Protein AF-A0A920PNZ9-F1 (afdb_monomer_lite)

pLDDT: mean 89.15, std 13.22, range [48.84, 97.5]

Structure (mmCIF, N/CA/C/O backbone):
data_AF-A0A920PNZ9-F1
#
_entry.id   AF-A0A920PNZ9-F1
#
loop_
_atom_site.group_PDB
_atom_site.id
_atom_site.type_symbol
_atom_site.label_atom_id
_atom_site.label_alt_id
_atom_site.label_comp_id
_atom_site.label_asym_id
_atom_site.label_entity_id
_atom_site.label_seq_id
_atom_site.pdbx_PDB_ins_code
_atom_site.Cartn_x
_atom_site.Cartn_y
_atom_site.Cartn_z
_atom_site.occupancy
_atom_site.B_iso_or_equiv
_atom_site.auth_seq_id
_atom_site.auth_comp_id
_atom_site.auth_asym_id
_atom_site.auth_atom_id
_atom_site.pdbx_PDB_model_num
ATOM 1 N N . MET A 1 1 ? -5.110 -7.652 11.612 1.00 89.31 1 MET A N 1
ATOM 2 C CA . MET A 1 1 ? -5.883 -6.387 11.568 1.00 89.31 1 MET A CA 1
ATOM 3 C C . MET A 1 1 ? -7.290 -6.608 12.097 1.00 89.31 1 MET A C 1
ATOM 5 O O . MET A 1 1 ? -7.593 -6.028 13.126 1.00 89.31 1 MET A O 1
ATOM 9 N N . ILE A 1 2 ? -8.098 -7.474 11.474 1.00 92.62 2 ILE A N 1
ATOM 10 C CA . ILE A 1 2 ? -9.470 -7.768 11.931 1.00 92.62 2 ILE A CA 1
ATOM 11 C C . ILE A 1 2 ? -9.531 -8.187 13.405 1.00 92.62 2 ILE A C 1
ATOM 13 O O . ILE A 1 2 ? -10.351 -7.648 14.139 1.00 92.62 2 ILE A O 1
ATOM 17 N N . ASP A 1 3 ? -8.637 -9.069 13.855 1.00 95.81 3 ASP A N 1
ATOM 18 C CA . ASP A 1 3 ? -8.645 -9.522 15.254 1.00 95.81 3 ASP A CA 1
ATOM 19 C C . ASP A 1 3 ? -8.322 -8.392 16.237 1.00 95.81 3 ASP A C 1
ATOM 21 O O . ASP A 1 3 ? -8.989 -8.250 17.253 1.00 95.81 3 ASP A O 1
ATOM 25 N N . GLY A 1 4 ? -7.368 -7.522 15.894 1.00 94.31 4 GLY A N 1
ATOM 26 C CA . GLY A 1 4 ? -7.038 -6.354 16.715 1.00 94.31 4 GLY A CA 1
ATOM 27 C C . GLY A 1 4 ? -8.163 -5.317 16.750 1.00 94.31 4 GLY A C 1
ATOM 28 O O . GLY A 1 4 ? -8.440 -4.749 17.798 1.00 94.31 4 GLY A O 1
ATOM 29 N N . VAL A 1 5 ? -8.856 -5.099 15.626 1.00 95.88 5 VAL A N 1
ATOM 30 C CA . VAL A 1 5 ? -10.036 -4.218 15.591 1.00 95.88 5 VAL A CA 1
ATOM 31 C C . VAL A 1 5 ? -11.161 -4.794 16.451 1.00 95.88 5 VAL A C 1
ATOM 33 O O . VAL A 1 5 ? -11.772 -4.049 17.208 1.00 95.88 5 VAL A O 1
ATOM 36 N N . ARG A 1 6 ? -11.411 -6.108 16.373 1.00 95.94 6 ARG A N 1
ATOM 37 C CA . ARG A 1 6 ? -12.389 -6.789 17.235 1.00 95.94 6 ARG A CA 1
ATOM 38 C C . ARG A 1 6 ? -12.052 -6.618 18.707 1.00 95.94 6 ARG A C 1
ATOM 40 O O . ARG A 1 6 ? -12.901 -6.157 19.452 1.00 95.94 6 ARG A O 1
ATOM 47 N N . GLN A 1 7 ? -10.807 -6.888 19.084 1.00 97.25 7 GLN A N 1
ATOM 48 C CA . GLN A 1 7 ? -10.358 -6.744 20.463 1.00 97.25 7 GLN A CA 1
ATOM 49 C C . GLN A 1 7 ? -10.605 -5.327 21.003 1.00 97.25 7 GLN A C 1
ATOM 51 O O . GLN A 1 7 ? -11.172 -5.174 22.078 1.00 97.25 7 GLN A O 1
ATOM 56 N N . VAL A 1 8 ? -10.242 -4.288 20.246 1.00 96.44 8 VAL A N 1
ATOM 57 C CA . VAL A 1 8 ? -10.443 -2.893 20.675 1.00 96.44 8 VAL A CA 1
ATOM 58 C C . VAL A 1 8 ? -11.928 -2.535 20.789 1.00 96.44 8 VAL A C 1
ATOM 60 O O . VAL A 1 8 ? -12.316 -1.808 21.700 1.00 96.44 8 VAL A O 1
ATOM 63 N N . LEU A 1 9 ? -12.772 -3.025 19.878 1.00 96.94 9 LEU A N 1
ATOM 64 C CA . LEU A 1 9 ? -14.218 -2.796 19.938 1.00 96.94 9 LEU A CA 1
ATOM 65 C C . LEU A 1 9 ? -14.864 -3.505 21.132 1.00 96.94 9 LEU A C 1
ATOM 67 O O . LEU A 1 9 ? -15.713 -2.909 21.796 1.00 96.94 9 LEU A O 1
ATOM 71 N N . ASP A 1 10 ? -14.421 -4.728 21.429 1.00 97.38 10 ASP A N 1
ATOM 72 C CA . ASP A 1 10 ? -14.865 -5.504 22.586 1.00 97.38 10 ASP A CA 1
ATOM 73 C C . ASP A 1 10 ? -14.451 -4.812 23.895 1.00 97.38 10 ASP A C 1
ATOM 75 O O . ASP A 1 10 ? -15.283 -4.617 24.780 1.00 97.38 10 ASP A O 1
ATOM 79 N N . GLU A 1 11 ? -13.198 -4.352 23.994 1.00 97.50 11 GLU A N 1
ATOM 80 C CA . GLU A 1 11 ? -12.694 -3.570 25.133 1.00 97.50 11 GLU A CA 1
ATOM 81 C C . GLU A 1 11 ? -13.448 -2.241 25.308 1.00 97.50 11 GLU A C 1
ATOM 83 O O . GLU A 1 11 ? -13.699 -1.805 26.431 1.00 97.50 11 GLU A O 1
ATOM 88 N N . ALA A 1 12 ? -13.847 -1.603 24.205 1.00 96.62 12 ALA A N 1
ATOM 89 C CA . ALA A 1 12 ? -14.608 -0.359 24.226 1.00 96.62 12 ALA A CA 1
ATOM 90 C C . ALA A 1 12 ? -16.122 -0.562 24.438 1.00 96.62 12 ALA A C 1
ATOM 92 O O . ALA A 1 12 ? -16.837 0.424 24.633 1.00 96.62 12 ALA A O 1
ATOM 93 N N . GLY A 1 13 ? -16.635 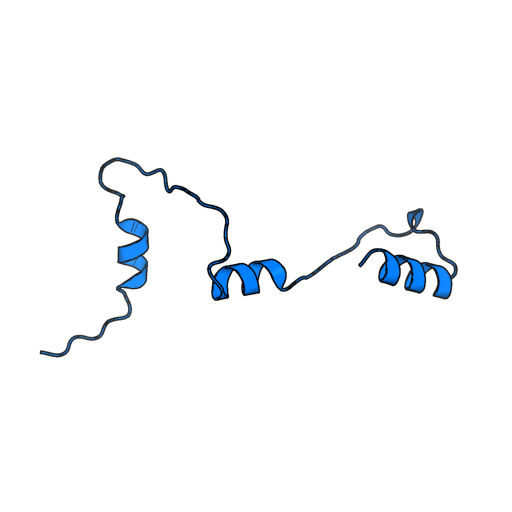-1.798 24.368 1.00 96.94 13 GLY A N 1
ATOM 94 C CA . GLY A 1 13 ? -18.072 -2.087 24.404 1.00 96.94 13 GLY A CA 1
ATOM 95 C C . GLY A 1 13 ? -18.853 -1.411 23.269 1.00 96.94 13 GLY A C 1
ATOM 96 O O . GLY A 1 13 ? -19.994 -0.983 23.462 1.00 96.94 13 GLY A O 1
ATOM 97 N N . ARG A 1 14 ? -18.220 -1.240 22.103 1.00 96.69 14 ARG A N 1
ATOM 98 C CA . ARG A 1 14 ? -18.771 -0.528 20.939 1.00 96.69 14 ARG A CA 1
ATOM 99 C C . ARG A 1 14 ? -18.978 -1.496 19.784 1.00 96.69 14 ARG A C 1
ATOM 101 O O . ARG A 1 14 ? -18.224 -2.447 19.599 1.00 96.69 14 ARG A O 1
ATOM 108 N N . SER A 1 15 ? -19.976 -1.228 18.957 1.00 95.94 15 SER A N 1
ATOM 109 C CA . SER A 1 15 ? -20.202 -1.993 17.734 1.00 95.94 15 SER A CA 1
ATOM 110 C C . SER A 1 15 ? -19.308 -1.499 16.598 1.00 95.94 15 SER A C 1
ATOM 112 O O . SER A 1 15 ? -19.072 -0.301 16.443 1.00 95.94 15 SER A O 1
ATOM 114 N N . ALA A 1 16 ? -18.897 -2.412 15.714 1.00 94.31 16 ALA A N 1
ATOM 115 C CA . ALA A 1 16 ? -18.234 -2.055 14.458 1.00 94.31 16 ALA A CA 1
ATOM 116 C C . ALA A 1 16 ? -19.087 -1.113 13.585 1.00 94.31 16 ALA A C 1
ATOM 118 O O . ALA A 1 16 ? -18.535 -0.334 12.814 1.00 94.31 16 ALA A O 1
ATOM 119 N N . ALA A 1 17 ? -20.419 -1.145 13.728 1.00 96.00 17 ALA A N 1
ATOM 120 C CA . ALA A 1 17 ? -21.331 -0.244 13.020 1.00 96.00 17 ALA A CA 1
ATOM 121 C C . ALA A 1 17 ? -21.162 1.236 13.415 1.00 96.00 17 ALA A C 1
ATOM 123 O O . ALA A 1 17 ? -21.608 2.119 12.689 1.00 96.00 17 ALA A O 1
ATOM 124 N N . GLU A 1 18 ? -20.523 1.514 14.554 1.00 95.25 18 GLU A N 1
ATOM 125 C CA . GLU A 1 18 ? -20.257 2.871 15.044 1.00 95.25 18 GLU A CA 1
ATOM 126 C C . GLU A 1 18 ? -18.946 3.447 14.483 1.00 95.25 18 GLU A C 1
ATOM 128 O O . GLU A 1 18 ? -18.663 4.635 14.643 1.00 95.25 18 GLU A O 1
ATOM 133 N N . VAL A 1 19 ? -18.138 2.624 13.804 1.00 94.56 19 VAL A N 1
ATOM 134 C CA . VAL A 1 19 ? -16.873 3.044 13.200 1.00 94.56 19 VAL A CA 1
ATOM 135 C C . VAL A 1 19 ? -17.142 3.690 11.844 1.00 94.56 19 VAL A C 1
ATOM 137 O O . VAL A 1 19 ? -17.496 3.024 10.876 1.00 94.56 19 VAL A O 1
ATOM 140 N N . GLN A 1 20 ? -16.923 5.000 11.759 1.00 96.94 20 GLN A N 1
ATOM 141 C CA . GLN A 1 20 ? -17.112 5.763 10.519 1.00 96.94 20 GLN A CA 1
ATOM 142 C C . GLN A 1 20 ? -15.882 5.738 9.601 1.00 96.94 20 GLN A C 1
ATOM 144 O O . GLN A 1 20 ? -16.003 5.952 8.397 1.00 96.94 20 GLN A O 1
ATOM 149 N N . LEU A 1 21 ? -14.692 5.494 10.161 1.00 95.00 21 LEU A N 1
ATOM 150 C CA . LEU A 1 21 ? -13.431 5.490 9.426 1.00 95.00 21 LEU A CA 1
ATOM 151 C C . LEU A 1 21 ? -12.429 4.533 10.075 1.00 95.00 21 LEU A C 1
ATOM 153 O O . LEU A 1 21 ? -12.153 4.625 11.269 1.00 95.00 21 LEU A O 1
ATOM 157 N N . LEU A 1 22 ? -11.837 3.661 9.261 1.00 93.44 22 LEU A N 1
ATOM 158 C CA . LEU A 1 22 ? -10.709 2.816 9.639 1.00 93.44 22 LEU A CA 1
ATOM 159 C C . LEU A 1 22 ? -9.542 3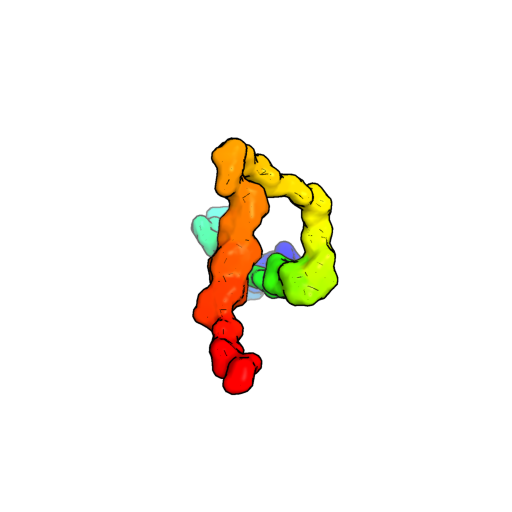.105 8.695 1.00 93.44 22 LEU A C 1
ATOM 161 O O . LEU A 1 22 ? -9.627 2.844 7.497 1.00 93.44 22 LEU A O 1
ATOM 165 N N . ILE A 1 23 ? -8.442 3.621 9.239 1.00 95.06 23 ILE A N 1
ATOM 166 C CA . ILE A 1 23 ? -7.208 3.851 8.482 1.00 95.06 23 ILE A CA 1
ATOM 167 C C . ILE A 1 23 ? -6.246 2.709 8.787 1.00 95.06 23 ILE A C 1
ATOM 169 O O . ILE A 1 23 ? -5.851 2.507 9.934 1.00 95.06 23 ILE A O 1
ATOM 173 N N . HIS A 1 24 ? -5.844 1.973 7.753 1.00 93.12 24 HIS A N 1
ATOM 174 C CA . HIS A 1 24 ? -4.875 0.894 7.877 1.00 93.12 24 HIS A CA 1
ATOM 175 C C . HIS A 1 24 ? -3.607 1.210 7.087 1.00 93.12 24 HIS A C 1
ATOM 177 O O . HIS A 1 24 ? -3.599 1.174 5.859 1.00 93.12 24 HIS A O 1
ATOM 183 N N . GLY A 1 25 ? -2.525 1.499 7.806 1.00 93.62 25 GLY A N 1
ATOM 184 C CA . GLY A 1 25 ? -1.184 1.569 7.234 1.00 93.62 25 GLY A CA 1
ATOM 185 C C . GLY A 1 25 ? -0.496 0.207 7.298 1.00 93.62 25 GLY A C 1
ATOM 186 O O . GLY A 1 25 ? -0.539 -0.460 8.331 1.00 93.62 25 GLY A O 1
ATOM 187 N N . THR A 1 26 ? 0.169 -0.196 6.213 1.00 94.75 26 THR A N 1
ATOM 188 C CA . THR A 1 26 ? 1.072 -1.359 6.204 1.00 94.75 26 THR A CA 1
ATOM 189 C C . THR A 1 26 ? 2.371 -1.018 5.498 1.00 94.75 26 THR A C 1
ATOM 191 O O . THR A 1 26 ? 2.424 -0.117 4.665 1.00 94.75 26 THR A O 1
ATOM 194 N N . THR A 1 27 ? 3.410 -1.792 5.786 1.00 95.94 27 THR A N 1
ATOM 195 C CA . THR A 1 27 ? 4.695 -1.729 5.084 1.00 95.94 27 THR A CA 1
ATOM 196 C C . THR A 1 27 ? 4.784 -2.721 3.927 1.00 95.94 27 THR A C 1
ATOM 198 O O . THR A 1 27 ? 5.821 -2.787 3.274 1.00 95.94 27 THR A O 1
ATOM 201 N N . LEU A 1 28 ? 3.718 -3.483 3.636 1.00 95.31 28 LEU A N 1
ATOM 202 C CA . LEU A 1 28 ? 3.739 -4.544 2.626 1.00 95.31 28 LEU A CA 1
ATOM 203 C C . LEU A 1 28 ? 4.186 -4.012 1.260 1.00 95.31 28 LEU A C 1
ATOM 205 O O . LEU A 1 28 ? 5.055 -4.606 0.630 1.00 95.31 28 LEU A O 1
ATOM 209 N N . ALA A 1 29 ? 3.633 -2.874 0.833 1.00 93.38 29 ALA A N 1
ATOM 210 C CA . ALA A 1 29 ? 3.992 -2.247 -0.436 1.00 93.38 29 ALA A CA 1
ATOM 211 C C . ALA A 1 29 ? 5.468 -1.818 -0.462 1.00 93.38 29 ALA A C 1
ATOM 213 O O . ALA A 1 29 ? 6.187 -2.138 -1.406 1.00 93.38 29 ALA A O 1
ATOM 214 N N . THR A 1 30 ? 5.940 -1.151 0.593 1.00 95.81 30 THR A N 1
ATOM 215 C CA . THR A 1 30 ? 7.333 -0.694 0.701 1.00 95.81 30 THR A CA 1
ATOM 216 C C . THR A 1 30 ? 8.311 -1.864 0.694 1.00 95.81 30 THR A C 1
ATOM 218 O O . THR A 1 30 ? 9.290 -1.846 -0.049 1.00 95.81 30 THR A O 1
ATOM 221 N N . ASN A 1 31 ? 8.026 -2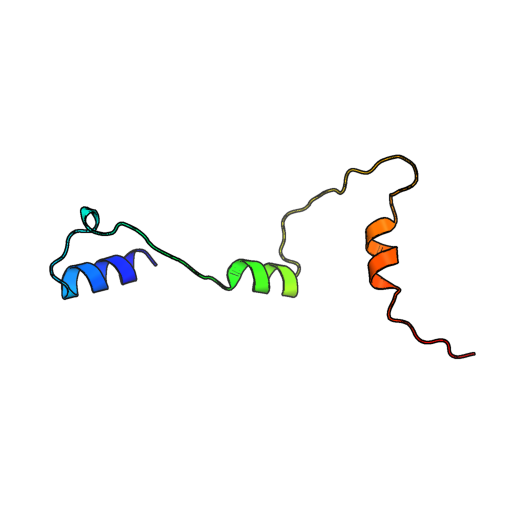.915 1.461 1.00 95.75 31 ASN A N 1
ATOM 222 C CA . ASN A 1 31 ? 8.878 -4.098 1.521 1.00 95.75 31 ASN A CA 1
ATOM 223 C C . ASN A 1 31 ? 8.866 -4.854 0.189 1.00 95.75 31 ASN A C 1
ATOM 225 O O . ASN A 1 31 ? 9.923 -5.243 -0.297 1.00 95.75 31 ASN A O 1
ATOM 229 N N . ALA A 1 32 ? 7.704 -4.988 -0.459 1.00 96.12 32 ALA A N 1
ATOM 230 C CA . ALA A 1 32 ? 7.611 -5.599 -1.782 1.00 96.12 32 ALA A CA 1
ATOM 231 C C . ALA A 1 32 ? 8.431 -4.835 -2.837 1.00 96.12 32 ALA A C 1
ATOM 233 O O . ALA A 1 32 ? 9.045 -5.463 -3.700 1.00 96.12 32 ALA A O 1
ATOM 234 N N . LEU A 1 33 ? 8.488 -3.500 -2.754 1.00 95.06 33 LEU A N 1
ATOM 235 C CA . LEU A 1 33 ? 9.335 -2.674 -3.619 1.00 95.06 33 LEU A CA 1
ATOM 236 C C . LEU A 1 33 ? 10.830 -2.893 -3.345 1.00 95.06 33 LEU A C 1
ATOM 238 O O . LEU A 1 33 ? 11.583 -3.138 -4.287 1.00 95.06 33 LEU A O 1
ATOM 242 N N . ILE A 1 34 ? 11.253 -2.847 -2.076 1.00 96.19 34 ILE A N 1
ATOM 243 C CA . ILE A 1 34 ? 12.657 -3.053 -1.670 1.00 96.19 34 ILE A CA 1
ATOM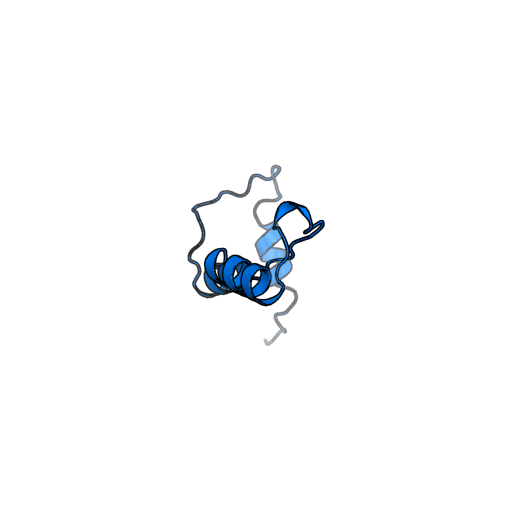 244 C C . ILE A 1 34 ? 13.141 -4.449 -2.078 1.00 96.19 34 ILE A C 1
ATOM 246 O O . ILE A 1 34 ? 14.219 -4.599 -2.651 1.00 96.19 34 ILE A O 1
ATOM 250 N N . GLU A 1 35 ? 12.324 -5.472 -1.836 1.00 97.25 35 GLU A N 1
ATOM 251 C CA . GLU A 1 35 ? 12.645 -6.868 -2.135 1.00 97.25 35 GLU A CA 1
ATOM 252 C C . GLU A 1 35 ? 12.422 -7.242 -3.609 1.00 97.25 35 GLU A C 1
ATOM 254 O O . GLU A 1 35 ? 12.678 -8.382 -3.997 1.00 97.25 35 GLU A O 1
ATOM 259 N N . ARG A 1 36 ? 11.940 -6.306 -4.441 1.00 94.69 36 ARG A N 1
ATOM 260 C CA . ARG A 1 36 ? 11.591 -6.526 -5.857 1.00 94.69 36 ARG A CA 1
ATOM 261 C C . ARG A 1 36 ? 10.595 -7.678 -6.069 1.00 94.69 36 ARG A C 1
ATOM 263 O O . ARG A 1 36 ? 10.637 -8.365 -7.088 1.00 94.69 36 ARG A O 1
ATOM 270 N N . LYS A 1 37 ? 9.661 -7.865 -5.134 1.00 95.69 37 LYS A N 1
ATOM 271 C CA . LYS A 1 37 ? 8.618 -8.909 -5.150 1.00 95.69 37 LYS A CA 1
ATOM 272 C C . LYS A 1 37 ? 7.266 -8.383 -5.647 1.00 95.69 37 LYS A C 1
ATOM 274 O O . LYS A 1 37 ? 6.223 -8.644 -5.054 1.00 95.69 37 LYS A O 1
ATOM 279 N N . GLY A 1 38 ? 7.285 -7.609 -6.728 1.00 93.31 38 GLY A N 1
ATOM 280 C CA . GLY A 1 38 ? 6.072 -7.139 -7.401 1.00 93.31 38 GLY A CA 1
ATOM 281 C C . GLY A 1 38 ? 5.517 -8.149 -8.410 1.00 93.31 38 GLY A C 1
ATOM 282 O O . GLY A 1 38 ? 6.172 -9.129 -8.767 1.00 93.31 38 GLY A O 1
ATOM 283 N N . ALA A 1 39 ? 4.313 -7.883 -8.919 1.00 96.12 39 ALA A N 1
ATOM 284 C CA . ALA A 1 39 ? 3.792 -8.593 -10.085 1.00 96.12 39 ALA A CA 1
ATOM 285 C C . ALA A 1 39 ? 4.596 -8.236 -11.350 1.00 96.12 39 ALA A C 1
ATOM 287 O O . ALA A 1 39 ? 5.159 -7.144 -11.450 1.00 96.12 39 ALA A O 1
ATOM 288 N N . LYS A 1 40 ? 4.615 -9.130 -12.348 1.00 96.12 40 LYS A N 1
ATOM 289 C CA . LYS A 1 40 ? 5.134 -8.789 -13.683 1.00 96.12 40 LYS A CA 1
ATOM 290 C C . LYS A 1 40 ? 4.224 -7.731 -14.313 1.00 96.12 40 LYS A C 1
ATOM 292 O O . LYS A 1 40 ? 3.035 -7.981 -14.495 1.00 96.12 40 LYS A O 1
ATOM 297 N N . THR A 1 41 ? 4.784 -6.576 -14.654 1.00 94.31 41 THR A N 1
ATOM 298 C CA . THR A 1 41 ? 4.075 -5.447 -15.276 1.00 94.31 41 THR A CA 1
ATOM 299 C C . THR A 1 41 ? 4.753 -5.030 -16.582 1.00 94.31 41 THR A C 1
ATOM 301 O O . THR A 1 41 ? 5.871 -5.454 -16.880 1.00 94.31 41 THR A O 1
ATOM 304 N N . ALA A 1 42 ? 4.068 -4.210 -17.380 1.00 95.00 42 ALA A N 1
ATOM 305 C CA . ALA A 1 42 ? 4.605 -3.622 -18.602 1.00 95.00 42 ALA A CA 1
ATOM 306 C C . ALA A 1 42 ? 4.353 -2.110 -18.613 1.00 95.00 42 ALA A C 1
ATOM 308 O O . ALA A 1 42 ? 3.326 -1.645 -18.119 1.00 95.00 42 ALA A O 1
ATOM 309 N N . LEU A 1 43 ? 5.282 -1.354 -19.199 1.00 94.44 43 LEU A N 1
ATOM 310 C CA . LEU A 1 43 ? 5.116 0.070 -19.478 1.00 94.44 43 LEU A CA 1
ATOM 311 C C . LEU A 1 43 ? 4.684 0.241 -20.936 1.00 94.44 43 LEU A C 1
ATOM 313 O O . LEU A 1 43 ? 5.437 -0.099 -21.850 1.00 94.44 43 LEU A O 1
ATOM 317 N N . LEU A 1 44 ? 3.485 0.779 -21.148 1.00 96.19 44 LEU A N 1
ATOM 318 C CA . LEU A 1 44 ? 3.028 1.227 -22.461 1.00 96.19 44 LEU A CA 1
ATOM 319 C C . LEU A 1 44 ? 3.383 2.699 -22.630 1.00 96.19 44 LEU A C 1
ATOM 321 O O . LEU A 1 44 ? 3.151 3.508 -21.736 1.00 96.19 44 LEU A O 1
ATOM 325 N N . THR A 1 45 ? 3.965 3.032 -23.773 1.00 95.19 45 THR A N 1
ATOM 326 C CA . THR A 1 45 ? 4.468 4.375 -24.050 1.00 95.19 45 THR A CA 1
ATOM 327 C C . THR A 1 45 ? 4.318 4.699 -25.528 1.00 95.19 45 THR A C 1
ATOM 329 O O . THR A 1 45 ? 4.257 3.795 -26.368 1.00 95.19 45 THR A O 1
ATOM 332 N N . SER A 1 46 ? 4.261 5.989 -25.842 1.00 96.94 46 SER A N 1
ATOM 333 C CA . SER A 1 46 ? 4.261 6.475 -27.219 1.00 96.94 46 SER A CA 1
ATOM 334 C C . SER A 1 46 ? 5.600 6.180 -27.900 1.00 96.94 46 SER A C 1
ATOM 336 O O . SER A 1 46 ? 6.644 6.050 -27.251 1.00 96.94 46 SER A O 1
ATOM 338 N N . GLN A 1 47 ? 5.590 6.100 -29.231 1.00 95.12 47 GLN A N 1
ATOM 339 C CA . GLN A 1 47 ? 6.822 5.955 -30.005 1.00 95.12 47 GLN A CA 1
ATOM 340 C C . GLN A 1 47 ? 7.805 7.081 -29.643 1.00 95.12 47 GLN A C 1
ATOM 342 O O . GLN A 1 47 ? 7.436 8.251 -29.630 1.00 95.12 47 GLN A O 1
ATOM 347 N N . GLY A 1 48 ? 9.048 6.707 -29.328 1.00 93.31 48 GLY A N 1
ATOM 348 C CA . GLY A 1 48 ? 10.096 7.642 -28.907 1.00 93.31 48 GLY A CA 1
ATOM 349 C C . GLY A 1 48 ? 10.232 7.871 -27.394 1.00 93.31 48 GLY A C 1
ATOM 350 O O . GLY A 1 48 ? 11.134 8.596 -27.010 1.00 93.31 48 GLY A O 1
ATOM 351 N N . PHE A 1 49 ? 9.409 7.248 -26.536 1.00 94.38 49 PHE A N 1
ATOM 352 C CA . PHE A 1 49 ? 9.412 7.482 -25.074 1.00 94.38 49 PHE A CA 1
ATOM 353 C C . PHE A 1 49 ? 9.696 6.222 -24.232 1.00 94.38 49 PHE A C 1
ATOM 355 O O . PHE A 1 49 ? 9.226 6.087 -23.098 1.00 94.38 49 PHE A O 1
ATOM 362 N N . ARG A 1 50 ? 10.423 5.246 -24.787 1.00 92.12 50 ARG A N 1
ATOM 363 C CA . ARG A 1 50 ? 10.712 3.964 -24.110 1.00 92.12 50 ARG A CA 1
ATOM 364 C C . ARG A 1 50 ? 11.663 4.106 -22.918 1.00 92.12 50 ARG A C 1
ATOM 366 O O . ARG A 1 50 ? 11.574 3.328 -21.977 1.00 92.12 50 ARG A O 1
ATOM 373 N N . ASP A 1 51 ? 12.540 5.092 -22.955 1.00 91.31 51 ASP A N 1
ATOM 374 C CA . ASP A 1 51 ? 13.673 5.316 -22.056 1.00 91.31 51 ASP A CA 1
ATOM 375 C C . ASP A 1 51 ? 13.395 6.350 -20.948 1.00 91.31 51 ASP A C 1
ATOM 377 O O . ASP A 1 51 ? 14.279 6.681 -20.158 1.00 91.31 51 ASP A O 1
ATOM 381 N N . ILE A 1 52 ? 12.157 6.840 -20.831 1.00 90.56 52 ILE A N 1
ATOM 382 C CA . ILE A 1 52 ? 11.809 7.941 -19.917 1.00 90.56 52 ILE A CA 1
ATOM 383 C C . ILE A 1 52 ? 12.132 7.659 -18.440 1.00 90.56 52 ILE A C 1
ATOM 385 O O . ILE A 1 52 ? 12.583 8.550 -17.720 1.00 90.56 52 ILE A O 1
ATOM 389 N N . LEU A 1 53 ? 11.973 6.411 -17.989 1.00 87.94 53 LEU A N 1
ATOM 390 C CA . LEU A 1 53 ? 12.308 6.006 -16.619 1.00 87.94 53 LEU A CA 1
ATOM 391 C C . LEU A 1 53 ? 13.827 5.968 -16.376 1.00 87.94 53 LEU A C 1
ATOM 393 O O . LEU A 1 53 ? 14.296 6.248 -15.271 1.00 87.94 53 LEU A O 1
ATOM 397 N N . GLU A 1 54 ? 14.613 5.659 -17.409 1.00 85.88 54 GLU A N 1
ATOM 398 C CA . GLU A 1 54 ? 16.075 5.639 -17.322 1.00 85.88 54 GLU A CA 1
ATOM 399 C C . GLU A 1 54 ? 16.646 7.060 -17.276 1.00 85.88 54 GLU A C 1
ATOM 401 O O . GLU A 1 54 ? 17.568 7.330 -16.504 1.00 85.88 54 GLU A O 1
ATOM 406 N N . MET A 1 55 ? 16.062 7.991 -18.040 1.00 83.06 55 MET A N 1
ATOM 407 C CA . MET A 1 55 ? 16.467 9.401 -18.059 1.00 83.06 55 MET A CA 1
ATOM 408 C C . MET A 1 55 ? 16.318 10.070 -16.687 1.00 83.06 55 MET A C 1
ATOM 410 O O . MET A 1 55 ? 17.259 10.708 -16.213 1.00 83.06 55 MET A O 1
ATOM 414 N N . GLY A 1 56 ? 15.186 9.863 -16.002 1.00 73.00 56 GLY A N 1
ATOM 415 C CA . GLY A 1 56 ? 14.959 10.400 -14.652 1.00 73.00 56 GLY A CA 1
ATOM 416 C C . GLY A 1 56 ? 15.929 9.854 -13.597 1.00 73.00 56 GLY A C 1
ATOM 417 O O . GLY A 1 56 ? 16.229 10.529 -12.616 1.00 73.00 56 GLY A O 1
ATOM 418 N N . THR A 1 57 ? 16.485 8.662 -13.829 1.00 69.12 57 THR A N 1
ATOM 419 C CA . THR A 1 57 ? 17.460 8.028 -12.929 1.00 69.12 57 THR A CA 1
ATOM 420 C C . THR A 1 57 ? 18.884 8.579 -13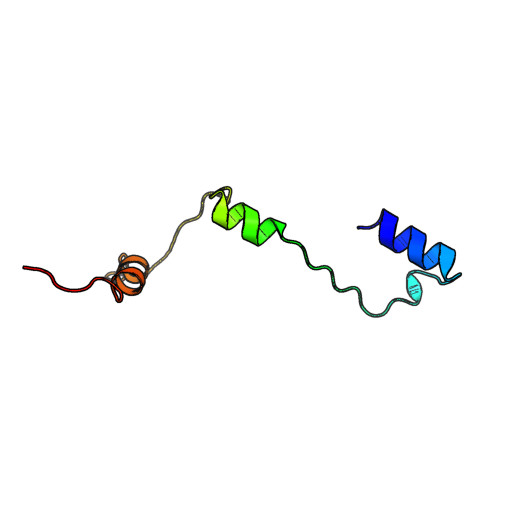.132 1.00 69.12 57 THR A C 1
ATOM 422 O O . THR A 1 57 ? 19.691 8.572 -12.204 1.00 69.12 57 THR A O 1
ATOM 425 N N . ARG A 1 58 ? 19.214 9.104 -14.325 1.00 59.53 58 ARG A N 1
ATOM 426 C CA . ARG A 1 58 ? 20.569 9.580 -14.680 1.00 59.53 58 ARG A CA 1
ATOM 427 C C . ARG A 1 58 ? 20.912 10.997 -14.212 1.00 59.53 58 ARG A C 1
ATOM 429 O O . ARG A 1 58 ? 22.077 11.376 -14.294 1.00 59.53 58 ARG A O 1
ATOM 436 N N . SER A 1 59 ? 19.964 11.760 -13.666 1.00 59.72 59 SER A N 1
ATOM 437 C CA . SER A 1 59 ? 20.216 13.145 -13.222 1.00 59.72 59 SER A CA 1
ATOM 438 C C . SER A 1 59 ? 21.216 13.270 -12.054 1.00 59.72 59 SER A C 1
ATOM 440 O O . SER A 1 59 ? 21.574 14.385 -11.684 1.00 59.72 59 SER A O 1
ATOM 442 N N . GLY A 1 60 ? 21.667 12.155 -11.463 1.00 61.31 60 GLY A N 1
ATOM 443 C CA . GLY A 1 60 ? 22.584 12.133 -10.320 1.00 61.31 60 GLY A CA 1
ATOM 444 C C . GLY A 1 60 ? 24.020 11.654 -10.583 1.00 61.31 60 GLY A C 1
ATOM 445 O O . GLY A 1 60 ? 24.740 11.450 -9.609 1.00 61.31 60 GLY A O 1
ATOM 446 N N . SER A 1 61 ? 24.473 11.440 -11.827 1.00 49.28 61 SER A N 1
ATOM 447 C CA . SER A 1 61 ? 25.851 10.964 -12.063 1.00 49.28 61 SER A CA 1
ATOM 448 C C . SER A 1 61 ? 26.801 12.095 -12.455 1.00 49.28 61 SER A C 1
ATOM 450 O O . SER A 1 61 ? 26.717 12.686 -13.529 1.00 49.28 61 SER A O 1
ATOM 452 N N . ARG A 1 62 ? 27.694 12.399 -11.514 1.00 56.72 62 ARG A N 1
ATOM 453 C CA . ARG A 1 62 ? 28.767 13.383 -11.588 1.00 56.72 62 ARG A CA 1
ATOM 454 C C . ARG A 1 62 ? 29.813 12.947 -12.618 1.00 56.72 62 ARG A C 1
ATOM 456 O O . ARG A 1 62 ? 30.335 11.841 -12.534 1.00 56.72 62 ARG A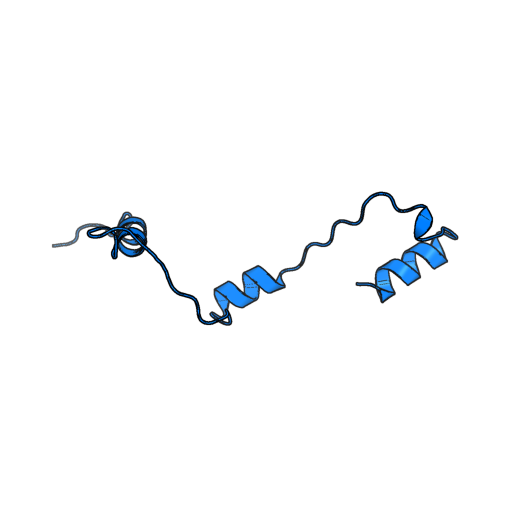 O 1
ATOM 463 N N . THR A 1 63 ? 30.143 13.852 -13.535 1.00 57.31 63 THR A N 1
ATOM 464 C CA . THR A 1 63 ? 31.322 13.804 -14.406 1.00 57.31 63 THR A CA 1
ATOM 465 C C . THR A 1 63 ? 32.580 13.435 -13.617 1.00 57.31 63 THR A C 1
ATOM 467 O O . THR A 1 63 ? 32.905 14.080 -12.619 1.00 57.31 63 THR A O 1
ATOM 470 N N . THR A 1 64 ? 33.318 12.432 -14.081 1.00 48.84 64 THR A N 1
ATOM 471 C CA . THR A 1 64 ? 34.759 12.294 -13.837 1.00 48.84 64 THR A CA 1
ATOM 472 C C . THR A 1 64 ? 35.359 11.685 -15.098 1.00 48.84 64 THR A C 1
ATOM 474 O O . THR A 1 64 ? 35.171 10.502 -15.372 1.00 48.84 64 THR A O 1
ATOM 477 N N . ILE A 1 65 ? 35.996 12.547 -15.886 1.00 59.50 65 ILE A N 1
ATOM 478 C CA . ILE A 1 65 ? 37.117 12.195 -16.758 1.00 59.50 65 ILE A CA 1
ATOM 479 C C . ILE A 1 65 ? 38.351 12.776 -16.078 1.00 59.50 65 ILE A C 1
ATOM 481 O O . ILE A 1 65 ? 38.201 13.891 -15.520 1.00 59.50 65 ILE A O 1
#

Foldseek 3Di:
DVVVVVVVCVVVVHDPVPDPDDDDDDCPVVVCVVVVVDDDDDDDDDPPCPCVVVVVVPPPDDDDD

Secondary structure (DSSP, 8-state):
-HHHHHHHHHHHT--GGG--------SHHHHHHHTT-PPP------TT-TTHHHHHHGGG-----

Sequence (65 aa):
MIDGVRQVLDEAGRSAAEVQLLIHGTTLATNALIERKGAKTALLTSQGFRDILEMGTRSGSRTTI

Radius of gyration: 22.54 Å; chains: 1; bounding box: 58×23×55 Å